Protein AF-A0AAV3ZT45-F1 (afdb_monomer)

Organism: NCBI:txid259542

Solvent-accessible surface area (backbone atoms only — not comparable to full-atom values): 6392 Å² total; per-residue (Å²): 126,50,79,48,68,65,51,79,42,64,68,49,62,32,42,38,35,48,35,41,32,45,35,40,40,40,40,40,39,48,34,40,31,44,34,38,39,38,41,34,47,34,39,39,28,50,32,38,40,37,40,37,46,34,40,42,29,47,32,38,39,40,41,41,40,37,40,40,32,46,36,38,39,39,40,41,40,37,40,42,32,45,35,38,39,36,41,43,39,39,40,40,30,46,35,39,38,39,42,40,43,32,37,42,30,48,33,38,38,37,42,39,30,50,33,37,41,80,37,79,49,69,56,73,41,68,74,52,47,74,82,62,69,78,67,75,78,75,134

Sequence (139 aa):
MGNSRKFLSHNHMGNSRNFLCEGHIGNSRNSLSEGHIGNSRDFLSEGHMGNSRKFLSHN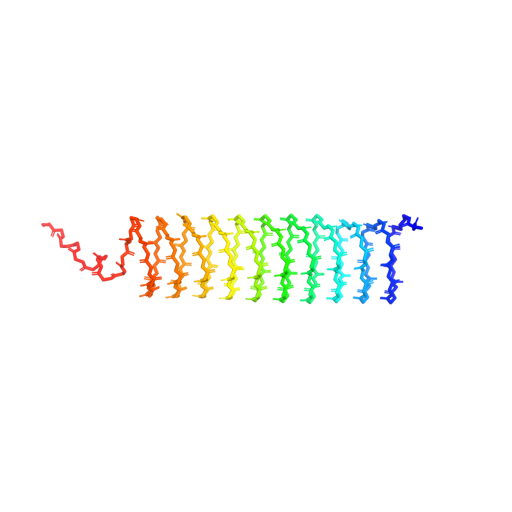HMGNSRNFLCEGHMGNSRNFLCEGHIGNSRDFLSHNHMGNSRKFLSEGHIGNSCDFLSESHFGHSHNFLSQSQVGKLSFP

Foldseek 3Di:
DDEEEEEEEQEDEDEYECYEYAEYEEEYEEYEYQEYEEEYAEYEYQEYEYEYEEYEYQEYEEEYEEYEYAEYEEEYEEYEYAEYEYEYEDYEYAEYEEEYEDYEYQYYEEEYEHYEYVYYHYHYYNYDYPVNVVPPDDD

Mean predicted aligned error: 6.68 Å

pLDDT: mean 88.29, std 14.51, range [34.34, 97.94]

Radius of gyration: 18.42 Å; Cα contacts (8 Å, |Δi|>4): 412; chains: 1; bounding box: 50×22×55 Å

Nearest PDB structures (foldseek):
  3ult-assembly2_B  TM=1.874E-01  e=7.064E-02  Lolium perenne
  3t9g-assembly1_A  TM=1.915E-01  e=2.705E+00  Caldicellulosiruptor bescii

Structure (mmCIF, N/CA/C/O backbone):
data_AF-A0AAV3ZT45-F1
#
_entry.id   AF-A0AAV3ZT45-F1
#
loop_
_atom_site.group_PDB
_atom_site.id
_atom_site.type_symbol
_atom_site.label_atom_id
_atom_site.label_alt_id
_atom_site.label_comp_id
_atom_site.label_asym_id
_atom_site.label_entity_id
_atom_site.label_seq_id
_atom_site.pdbx_PDB_ins_code
_atom_site.Cartn_x
_atom_site.Cartn_y
_atom_site.Cartn_z
_atom_site.occupancy
_atom_site.B_iso_or_equiv
_atom_site.auth_seq_id
_atom_site.auth_comp_id
_atom_site.auth_asym_id
_atom_site.auth_atom_id
_atom_site.pdbx_PDB_model_num
ATOM 1 N N . MET A 1 1 ? 14.491 7.410 -20.885 1.00 53.06 1 MET A N 1
ATOM 2 C CA . MET A 1 1 ? 13.360 6.819 -20.131 1.00 53.06 1 MET A CA 1
ATOM 3 C C . MET A 1 1 ? 12.633 5.847 -21.045 1.00 53.06 1 MET A C 1
ATOM 5 O O . MET A 1 1 ? 11.993 6.288 -21.991 1.00 53.06 1 MET A O 1
ATOM 9 N N . GLY A 1 2 ? 12.818 4.542 -20.840 1.00 63.19 2 GLY A N 1
ATOM 10 C CA . GLY A 1 2 ? 12.206 3.510 -21.681 1.00 63.19 2 GLY A CA 1
ATOM 11 C C . GLY A 1 2 ? 10.813 3.136 -21.181 1.00 63.19 2 GLY A C 1
ATOM 12 O O . GLY A 1 2 ? 10.590 3.059 -19.976 1.00 63.19 2 GLY A O 1
ATOM 13 N N . ASN A 1 3 ? 9.879 2.905 -22.104 1.00 76.62 3 ASN A N 1
ATOM 14 C CA . ASN A 1 3 ? 8.628 2.220 -21.800 1.00 76.62 3 ASN A CA 1
ATOM 15 C C . ASN A 1 3 ? 8.806 0.749 -22.169 1.00 76.62 3 ASN A C 1
ATOM 17 O O . ASN A 1 3 ? 8.841 0.426 -23.357 1.00 76.62 3 ASN A O 1
ATOM 21 N N . SER A 1 4 ? 8.896 -0.134 -21.179 1.00 80.75 4 SER A N 1
ATOM 22 C CA . SER A 1 4 ? 9.184 -1.549 -21.430 1.00 80.75 4 SER A CA 1
ATOM 23 C C . SER A 1 4 ? 7.988 -2.427 -21.083 1.00 80.75 4 SER A C 1
ATOM 25 O O . SER A 1 4 ? 7.247 -2.193 -20.124 1.00 80.75 4 SER A O 1
ATOM 27 N N . ARG A 1 5 ? 7.758 -3.452 -21.900 1.00 80.56 5 ARG A N 1
ATOM 28 C CA . ARG A 1 5 ? 6.714 -4.455 -21.677 1.00 80.56 5 ARG A CA 1
ATOM 29 C C . ARG A 1 5 ? 7.383 -5.819 -21.695 1.00 80.56 5 ARG A C 1
ATOM 31 O O . ARG A 1 5 ? 8.046 -6.105 -22.681 1.00 80.56 5 ARG A O 1
ATOM 38 N N . LYS A 1 6 ? 7.153 -6.648 -20.671 1.00 83.81 6 LYS A N 1
ATOM 39 C CA . LYS A 1 6 ? 7.618 -8.048 -20.638 1.00 83.81 6 LYS A CA 1
ATOM 40 C C . LYS A 1 6 ? 9.123 -8.199 -20.837 1.00 83.81 6 LYS A C 1
ATOM 42 O O . LYS A 1 6 ? 9.579 -8.557 -21.914 1.00 83.81 6 LYS A O 1
ATOM 47 N N . PHE A 1 7 ? 9.877 -7.953 -19.773 1.00 85.38 7 PHE A N 1
ATOM 48 C CA . PHE A 1 7 ? 11.323 -8.142 -19.767 1.00 85.38 7 PHE A CA 1
ATOM 49 C C . PHE A 1 7 ? 11.794 -8.782 -18.464 1.00 85.38 7 PHE A C 1
ATOM 51 O O . PHE A 1 7 ? 11.111 -8.711 -17.439 1.00 85.38 7 PHE A O 1
ATOM 58 N N . LEU A 1 8 ? 12.981 -9.376 -18.554 1.00 87.38 8 LEU A N 1
ATOM 59 C CA . LEU A 1 8 ? 13.831 -9.742 -17.436 1.00 87.38 8 LEU A CA 1
ATOM 60 C C . LEU A 1 8 ? 15.074 -8.854 -17.515 1.00 87.38 8 LEU A C 1
ATOM 62 O O . LEU A 1 8 ? 15.707 -8.777 -18.568 1.00 87.38 8 LEU A O 1
ATOM 66 N N . SER A 1 9 ? 15.407 -8.153 -16.439 1.00 88.00 9 SER A N 1
ATOM 67 C CA . SER A 1 9 ? 16.613 -7.321 -16.383 1.00 88.00 9 SER A CA 1
ATOM 68 C C . SER A 1 9 ? 17.160 -7.273 -14.972 1.00 88.00 9 SER A C 1
ATOM 70 O O . SER A 1 9 ? 16.382 -7.322 -14.033 1.00 88.00 9 SER A O 1
ATOM 72 N N . HIS A 1 10 ? 18.456 -7.045 -14.812 1.00 90.44 10 HIS A N 1
ATOM 73 C CA . HIS A 1 10 ? 19.009 -6.773 -13.488 1.00 90.44 10 HIS A CA 1
ATOM 74 C C . HIS A 1 10 ? 18.467 -5.440 -12.934 1.00 90.44 10 HIS A C 1
ATOM 76 O O . HIS A 1 10 ? 17.789 -5.429 -11.915 1.00 90.44 10 HIS A O 1
ATOM 82 N N . ASN A 1 11 ? 18.610 -4.338 -13.682 1.00 91.88 11 ASN A N 1
ATOM 83 C CA . ASN A 1 11 ? 18.075 -3.029 -13.297 1.00 91.88 11 ASN A CA 1
ATOM 84 C C . ASN A 1 11 ? 17.274 -2.376 -14.425 1.00 91.88 11 ASN A C 1
ATOM 86 O O . ASN A 1 11 ? 17.648 -2.461 -15.597 1.00 91.88 11 ASN A O 1
ATOM 90 N N . HIS A 1 12 ? 16.202 -1.666 -14.069 1.00 91.94 12 HIS A N 1
ATOM 91 C CA . HIS A 1 12 ? 15.415 -0.891 -15.022 1.00 91.94 12 HIS A CA 1
ATOM 92 C C . HIS A 1 12 ? 14.952 0.457 -14.461 1.00 91.94 12 HIS A C 1
ATOM 94 O O . HIS A 1 12 ? 14.463 0.553 -13.337 1.00 91.94 12 HIS A O 1
ATOM 100 N N . MET A 1 13 ? 15.038 1.497 -15.296 1.00 93.88 13 MET A N 1
ATOM 101 C CA . MET A 1 13 ? 14.525 2.831 -14.994 1.00 93.88 13 MET A CA 1
ATOM 102 C C . MET A 1 13 ? 13.531 3.288 -16.065 1.00 93.88 13 MET A C 1
ATOM 104 O O . MET A 1 13 ? 13.890 3.468 -17.236 1.00 93.88 13 MET A O 1
ATOM 108 N N . GLY A 1 14 ? 12.288 3.542 -15.662 1.00 92.50 14 GLY A N 1
ATOM 109 C CA . GLY A 1 14 ? 11.246 3.988 -16.582 1.00 92.50 14 GLY A CA 1
ATOM 110 C C . GLY A 1 14 ? 9.845 3.544 -16.189 1.00 92.50 14 GLY A C 1
ATOM 111 O O . GLY A 1 14 ? 9.579 3.193 -15.039 1.00 92.50 14 GLY A O 1
ATOM 112 N N . ASN A 1 15 ? 8.927 3.594 -17.157 1.00 93.56 15 ASN A N 1
ATOM 113 C CA . ASN A 1 15 ? 7.598 3.030 -16.961 1.00 93.56 15 ASN A CA 1
ATOM 114 C C . ASN A 1 15 ? 7.560 1.622 -17.536 1.00 93.56 15 ASN A C 1
ATOM 116 O O . ASN A 1 15 ? 7.846 1.416 -18.717 1.00 93.56 15 ASN A O 1
ATOM 120 N N . SER A 1 16 ? 7.106 0.673 -16.732 1.00 91.69 16 SER A N 1
ATOM 121 C CA . SER A 1 16 ? 7.156 -0.728 -17.119 1.00 91.69 16 SER A CA 1
ATOM 122 C C . SER A 1 16 ? 5.891 -1.492 -16.773 1.00 91.69 16 SER A C 1
ATOM 124 O O . SER A 1 16 ? 5.113 -1.124 -15.889 1.00 91.69 16 SER A O 1
ATOM 126 N N . ARG A 1 17 ? 5.642 -2.561 -17.531 1.00 92.56 17 ARG A N 1
ATOM 127 C CA . ARG A 1 17 ? 4.484 -3.438 -17.336 1.00 92.56 17 ARG A CA 1
ATOM 128 C C . ARG A 1 17 ? 4.873 -4.900 -17.509 1.00 92.56 17 ARG A C 1
ATOM 130 O O . ARG A 1 17 ? 5.478 -5.234 -18.529 1.00 92.56 17 ARG A O 1
ATOM 137 N N . ASN A 1 18 ? 4.407 -5.758 -16.597 1.00 92.06 18 ASN A N 1
ATOM 138 C CA . ASN A 1 18 ? 4.622 -7.208 -16.631 1.00 92.06 18 ASN A CA 1
ATOM 139 C C . ASN A 1 18 ? 6.114 -7.557 -16.701 1.00 92.06 18 ASN A C 1
ATOM 141 O O . ASN A 1 18 ? 6.540 -8.088 -17.716 1.00 92.06 18 ASN A O 1
ATOM 145 N N . PHE A 1 19 ? 6.914 -7.214 -15.694 1.00 89.56 19 PHE A N 1
ATOM 146 C CA . PHE A 1 19 ? 8.361 -7.462 -15.721 1.00 89.56 19 PHE A CA 1
ATOM 147 C C . PHE A 1 19 ? 8.873 -8.141 -14.458 1.00 89.56 19 PHE A C 1
ATOM 149 O O . PHE A 1 19 ? 8.198 -8.154 -13.426 1.00 89.56 19 PHE A O 1
ATOM 156 N N . LEU A 1 20 ? 10.083 -8.671 -14.601 1.00 92.06 20 LEU A N 1
ATOM 157 C CA . LEU A 1 20 ? 10.902 -9.267 -13.561 1.00 92.06 20 LEU A CA 1
ATOM 158 C C . LEU A 1 20 ? 12.231 -8.513 -13.520 1.00 92.06 20 LEU A C 1
ATOM 160 O O . LEU A 1 20 ? 12.901 -8.403 -14.550 1.00 92.06 20 LEU A O 1
ATOM 164 N N . CYS A 1 21 ? 12.618 -7.970 -12.370 1.00 90.44 21 CYS A N 1
ATOM 165 C CA . CYS A 1 21 ? 13.952 -7.391 -12.226 1.00 90.44 21 CYS A CA 1
ATOM 166 C C . CYS A 1 21 ? 14.468 -7.415 -10.796 1.00 90.44 21 CYS A C 1
ATOM 168 O O . CYS A 1 21 ? 13.686 -7.498 -9.866 1.00 90.44 21 CYS A O 1
ATOM 170 N N . GLU A 1 22 ? 15.766 -7.247 -10.604 1.00 93.19 22 GLU A N 1
ATOM 171 C CA . GLU A 1 22 ? 16.310 -7.065 -9.258 1.00 93.19 22 GLU A CA 1
ATOM 172 C C . GLU A 1 22 ? 15.930 -5.677 -8.729 1.00 93.19 22 GLU A C 1
ATOM 174 O O . GLU A 1 22 ? 15.233 -5.563 -7.724 1.00 93.19 22 GLU A O 1
ATOM 179 N N . GLY A 1 23 ? 16.250 -4.622 -9.488 1.00 93.44 23 GLY A N 1
ATOM 180 C CA . GLY A 1 23 ? 15.944 -3.235 -9.140 1.00 93.44 23 GLY A CA 1
ATOM 181 C C . GLY A 1 23 ? 15.091 -2.508 -10.182 1.00 93.44 23 GLY A C 1
ATOM 182 O O . GLY A 1 23 ? 15.437 -2.433 -11.365 1.00 93.44 23 GLY A O 1
ATOM 183 N N . HIS A 1 24 ? 13.992 -1.892 -9.742 1.00 94.56 24 HIS A N 1
ATOM 184 C CA . HIS A 1 24 ? 13.183 -0.996 -10.571 1.00 94.56 24 HIS A CA 1
ATOM 185 C C . HIS A 1 24 ? 13.093 0.409 -9.977 1.00 94.56 24 HIS A C 1
ATOM 187 O O . HIS A 1 24 ? 12.771 0.578 -8.802 1.00 94.56 24 HIS A O 1
ATOM 193 N N . ILE A 1 25 ? 13.265 1.431 -10.816 1.00 95.56 25 ILE A N 1
ATOM 194 C CA . ILE A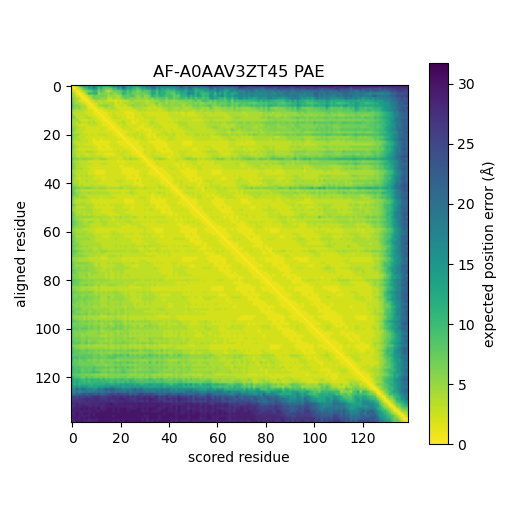 1 25 ? 12.968 2.826 -10.474 1.00 95.56 25 ILE A CA 1
ATOM 195 C C . ILE A 1 25 ? 11.967 3.388 -11.486 1.00 95.56 25 ILE A C 1
ATOM 197 O O . ILE A 1 25 ? 12.254 3.495 -12.679 1.00 95.56 25 ILE A O 1
ATOM 201 N N . GLY A 1 26 ? 10.789 3.790 -11.012 1.00 94.25 26 GLY A N 1
ATOM 202 C CA . GLY A 1 26 ? 9.756 4.425 -11.833 1.00 94.25 26 GLY A CA 1
ATOM 203 C C . GLY A 1 26 ? 8.370 3.821 -11.639 1.00 94.25 26 GLY A C 1
ATOM 204 O O . GLY A 1 26 ? 8.089 3.184 -10.623 1.00 94.25 26 GLY A O 1
ATOM 205 N N . ASN A 1 27 ? 7.473 4.035 -12.606 1.00 95.19 27 ASN A N 1
ATOM 206 C CA . ASN A 1 27 ? 6.093 3.568 -12.488 1.00 95.19 27 ASN A CA 1
ATOM 207 C C . ASN A 1 27 ? 5.932 2.156 -13.043 1.00 95.19 27 ASN A C 1
ATOM 209 O O . ASN A 1 27 ? 6.390 1.852 -14.145 1.00 95.19 27 ASN A O 1
ATOM 213 N N . SER A 1 28 ? 5.206 1.310 -12.325 1.00 92.69 28 SER A N 1
ATOM 214 C CA . SER A 1 28 ? 5.051 -0.090 -12.691 1.00 92.69 28 SER A CA 1
ATOM 215 C C . SER A 1 28 ? 3.595 -0.565 -12.646 1.00 92.69 28 SER A C 1
ATOM 217 O O . SER A 1 28 ? 2.716 0.003 -11.983 1.00 92.69 28 SER A O 1
ATOM 219 N N . ARG A 1 29 ? 3.301 -1.612 -13.420 1.00 93.62 29 ARG A N 1
ATOM 220 C CA . ARG A 1 29 ? 2.029 -2.340 -13.360 1.00 93.62 29 ARG A CA 1
ATOM 221 C C . ARG A 1 29 ? 2.290 -3.831 -13.530 1.00 93.62 29 ARG A C 1
ATOM 223 O O . ARG A 1 29 ? 2.753 -4.217 -14.602 1.00 93.62 29 ARG A O 1
ATOM 230 N N . ASN A 1 30 ? 1.875 -4.621 -12.540 1.00 91.00 30 ASN A N 1
ATOM 231 C CA . ASN A 1 30 ? 2.038 -6.074 -12.477 1.00 91.00 30 ASN A CA 1
ATOM 232 C C . ASN A 1 30 ? 3.518 -6.451 -12.575 1.00 91.00 30 ASN A C 1
ATOM 234 O O . ASN A 1 30 ? 3.996 -6.798 -13.652 1.00 91.00 30 ASN A O 1
ATOM 238 N N . SER A 1 31 ? 4.251 -6.325 -11.477 1.00 88.38 31 SER A N 1
ATOM 239 C CA . SER A 1 31 ? 5.708 -6.493 -11.499 1.00 88.38 31 SER A CA 1
ATOM 240 C C . SER A 1 31 ? 6.168 -7.351 -10.336 1.00 88.38 31 SER A C 1
ATOM 242 O O . SER A 1 31 ? 5.556 -7.303 -9.271 1.00 88.38 31 SER A O 1
ATOM 244 N N . LEU A 1 32 ? 7.239 -8.104 -10.547 1.00 92.12 32 LEU A N 1
ATOM 245 C CA . LEU A 1 32 ? 7.967 -8.784 -9.486 1.00 92.12 32 LEU A CA 1
ATOM 246 C C . LEU A 1 32 ? 9.387 -8.216 -9.471 1.00 92.12 32 LEU A C 1
ATOM 248 O O . LEU A 1 32 ? 10.039 -8.153 -10.518 1.00 92.12 32 LEU A O 1
ATOM 252 N N . SER A 1 33 ? 9.831 -7.762 -8.306 1.00 91.94 33 SER A N 1
ATOM 253 C CA . SER A 1 33 ? 11.181 -7.242 -8.126 1.00 91.94 33 SER A CA 1
ATOM 254 C C . SER A 1 33 ? 11.780 -7.631 -6.790 1.00 91.94 33 SER A C 1
ATOM 256 O O . SER A 1 33 ? 11.038 -7.965 -5.883 1.00 91.94 33 SER A O 1
ATOM 258 N N . GLU A 1 34 ? 13.092 -7.546 -6.615 1.00 93.06 34 GLU A N 1
ATOM 259 C CA . GLU A 1 34 ? 13.637 -7.547 -5.253 1.00 93.06 34 GLU A CA 1
ATOM 260 C C . GLU A 1 34 ? 13.412 -6.167 -4.624 1.00 93.06 34 G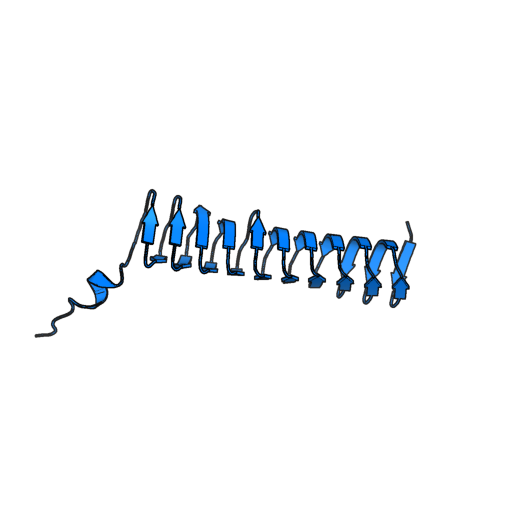LU A C 1
ATOM 262 O O . GLU A 1 34 ? 12.760 -6.047 -3.586 1.00 93.06 34 GLU A O 1
ATOM 267 N N . GLY A 1 35 ? 13.810 -5.104 -5.327 1.00 93.75 35 GLY A N 1
ATOM 268 C CA . GLY A 1 35 ? 13.602 -3.712 -4.936 1.00 93.75 35 GLY A CA 1
ATOM 269 C C . GLY A 1 35 ? 12.811 -2.901 -5.965 1.00 93.75 35 GLY A C 1
ATOM 270 O O . GLY A 1 35 ? 13.149 -2.864 -7.151 1.00 93.75 35 GLY A O 1
ATOM 271 N N . HIS A 1 36 ? 11.800 -2.155 -5.511 1.00 95.50 36 HIS A N 1
ATOM 272 C CA . HIS A 1 36 ? 11.100 -1.170 -6.347 1.00 95.50 36 HIS A CA 1
ATOM 273 C C . HIS A 1 36 ? 10.975 0.191 -5.659 1.00 95.50 36 HIS A C 1
ATOM 275 O O . HIS A 1 36 ? 10.378 0.314 -4.594 1.00 95.50 36 HIS A O 1
ATOM 281 N N . ILE A 1 37 ? 11.477 1.238 -6.317 1.00 96.38 37 ILE A N 1
ATOM 282 C CA . ILE A 1 37 ? 11.242 2.635 -5.944 1.00 96.38 37 ILE A CA 1
ATOM 283 C C . ILE A 1 37 ? 10.289 3.278 -6.961 1.00 96.38 37 ILE A C 1
ATOM 285 O O . ILE A 1 37 ? 10.564 3.308 -8.164 1.00 96.38 37 ILE A O 1
ATOM 289 N N . GLY A 1 38 ? 9.170 3.834 -6.495 1.00 94.94 38 GLY A N 1
ATOM 290 C CA . GLY A 1 38 ? 8.225 4.591 -7.320 1.00 94.94 38 GLY A CA 1
ATOM 291 C C . GLY A 1 38 ? 6.772 4.170 -7.128 1.00 94.94 38 GLY A C 1
ATOM 292 O O . GLY A 1 38 ? 6.390 3.654 -6.087 1.00 94.94 38 GLY A O 1
ATOM 293 N N . ASN A 1 39 ? 5.921 4.425 -8.125 1.00 96.00 39 ASN A N 1
ATOM 294 C CA . ASN A 1 39 ? 4.505 4.077 -8.013 1.00 96.00 39 ASN A CA 1
ATOM 295 C C . ASN A 1 39 ? 4.222 2.716 -8.645 1.00 96.00 39 ASN A C 1
ATOM 297 O O . ASN A 1 39 ? 4.583 2.474 -9.798 1.00 96.00 39 ASN A O 1
ATOM 301 N N . SER A 1 40 ? 3.487 1.862 -7.945 1.00 93.44 40 SER A N 1
ATOM 302 C CA . SER A 1 40 ? 3.012 0.589 -8.475 1.00 93.44 40 SER A CA 1
ATOM 303 C C . SER A 1 40 ? 1.501 0.449 -8.352 1.00 93.44 40 SER A C 1
ATOM 305 O O . SER A 1 40 ? 0.861 0.917 -7.409 1.00 93.44 40 SER A O 1
ATOM 307 N N . ARG A 1 41 ? 0.894 -0.234 -9.323 1.00 93.88 41 ARG A N 1
ATOM 308 C CA . ARG A 1 41 ? -0.494 -0.680 -9.175 1.00 93.88 41 ARG A CA 1
ATOM 309 C C . ARG A 1 41 ? -0.582 -2.013 -8.441 1.00 93.88 41 ARG A C 1
ATOM 311 O O . ARG A 1 41 ? -1.340 -2.103 -7.487 1.00 93.88 41 ARG A O 1
ATOM 318 N N . ASP A 1 42 ? 0.171 -2.994 -8.911 1.00 92.56 42 ASP A N 1
ATOM 319 C CA . ASP A 1 42 ? 0.146 -4.374 -8.444 1.00 92.56 42 ASP A CA 1
ATOM 320 C C . ASP A 1 42 ? 1.597 -4.862 -8.491 1.00 92.56 42 ASP A C 1
ATOM 322 O O . ASP A 1 42 ? 2.208 -4.826 -9.570 1.00 92.56 42 ASP A O 1
ATOM 326 N N . PHE A 1 43 ? 2.171 -5.245 -7.352 1.00 89.62 43 PHE A N 1
ATOM 327 C CA . PHE A 1 43 ? 3.528 -5.784 -7.321 1.00 89.62 43 PHE A CA 1
ATOM 328 C C . PHE A 1 43 ? 3.744 -6.840 -6.237 1.00 89.62 43 PHE A C 1
ATOM 330 O O . PHE A 1 43 ? 2.994 -6.923 -5.266 1.00 89.62 43 PHE A O 1
ATOM 337 N N . LEU A 1 44 ? 4.802 -7.614 -6.441 1.00 92.31 44 LEU A N 1
ATOM 338 C CA . LEU A 1 44 ? 5.428 -8.494 -5.468 1.00 92.31 44 LEU A CA 1
ATOM 339 C C . LEU A 1 44 ? 6.875 -8.014 -5.300 1.00 92.31 44 LEU A C 1
ATOM 341 O O . LEU A 1 44 ? 7.540 -7.792 -6.313 1.00 92.31 44 LEU A O 1
ATOM 345 N N . SER A 1 45 ? 7.339 -7.765 -4.074 1.00 91.56 45 SER A N 1
ATOM 346 C CA . SER A 1 45 ? 8.736 -7.353 -3.866 1.00 91.56 45 SER A CA 1
ATOM 347 C C . SER A 1 45 ? 9.271 -7.714 -2.497 1.00 91.56 45 SER A C 1
ATOM 349 O O . SER A 1 45 ? 8.511 -7.713 -1.541 1.00 91.56 45 SER A O 1
ATOM 351 N N . GLU A 1 46 ? 10.579 -7.908 -2.366 1.00 93.06 46 GLU A N 1
ATOM 352 C CA . GLU A 1 46 ? 11.207 -7.938 -1.038 1.00 93.06 46 GLU A CA 1
ATOM 353 C C . GLU A 1 46 ? 11.103 -6.559 -0.368 1.00 93.06 46 GLU A C 1
ATOM 355 O O . GLU A 1 46 ? 10.617 -6.428 0.755 1.00 93.06 46 GLU A O 1
ATOM 360 N N . GLY A 1 47 ? 11.454 -5.496 -1.098 1.00 93.25 47 GLY A N 1
ATOM 361 C CA . GLY A 1 47 ? 11.367 -4.115 -0.631 1.00 93.25 47 GLY A CA 1
ATOM 362 C C . GLY A 1 47 ? 10.690 -3.176 -1.627 1.00 93.25 47 GLY A C 1
ATOM 363 O O . GLY A 1 47 ? 11.025 -3.149 -2.812 1.00 93.25 47 GLY A O 1
ATOM 364 N N . HIS A 1 48 ? 9.779 -2.335 -1.140 1.00 95.88 48 HIS A N 1
ATOM 365 C CA . HIS A 1 48 ? 9.184 -1.269 -1.944 1.00 95.88 48 HIS A CA 1
ATOM 366 C C . HIS A 1 48 ? 9.196 0.079 -1.229 1.00 95.88 48 HIS A C 1
ATOM 368 O O . HIS A 1 48 ? 8.807 0.185 -0.068 1.00 95.88 48 HIS A O 1
ATOM 374 N N . MET A 1 49 ? 9.574 1.127 -1.958 1.00 96.94 49 MET A N 1
ATOM 375 C CA . MET A 1 49 ? 9.487 2.510 -1.503 1.00 96.94 49 MET A CA 1
ATOM 376 C C . MET A 1 49 ? 8.661 3.340 -2.487 1.00 96.94 49 MET A C 1
ATOM 378 O O . MET A 1 49 ? 9.084 3.593 -3.617 1.00 96.94 49 MET A O 1
ATOM 382 N N . GLY A 1 50 ? 7.496 3.817 -2.054 1.00 95.25 50 GLY A N 1
ATOM 383 C CA . GLY A 1 50 ? 6.641 4.675 -2.866 1.00 95.25 50 GLY A CA 1
ATOM 384 C C . GLY A 1 50 ? 5.152 4.457 -2.635 1.00 95.25 50 GLY A C 1
ATOM 385 O O . GLY A 1 50 ? 4.711 4.194 -1.518 1.00 95.25 50 GLY A O 1
ATOM 386 N N . ASN A 1 51 ? 4.355 4.657 -3.688 1.00 96.12 51 ASN A N 1
ATOM 387 C CA . ASN A 1 51 ? 2.905 4.513 -3.592 1.00 96.12 51 ASN A CA 1
ATOM 388 C C . ASN A 1 51 ? 2.431 3.254 -4.298 1.00 96.12 51 ASN A C 1
ATOM 390 O O . ASN A 1 51 ? 2.735 3.023 -5.471 1.00 96.12 51 ASN A O 1
ATOM 394 N N . SER A 1 52 ? 1.566 2.511 -3.628 1.00 94.38 52 SER A N 1
ATOM 395 C CA . SER A 1 52 ? 1.077 1.235 -4.112 1.00 94.38 52 SER A CA 1
ATOM 396 C C . SER A 1 52 ? -0.434 1.102 -3.970 1.00 94.38 52 SER A C 1
ATOM 398 O O . SER A 1 52 ? -1.057 1.602 -3.031 1.00 94.38 52 SER A O 1
ATOM 400 N N . ARG A 1 53 ? -1.085 0.435 -4.932 1.00 95.06 53 ARG A N 1
ATOM 401 C CA . ARG A 1 53 ? -2.508 0.082 -4.767 1.00 95.06 53 ARG A CA 1
ATOM 402 C C . ARG A 1 53 ? -2.683 -1.294 -4.146 1.00 95.06 53 ARG A C 1
ATOM 404 O O . ARG A 1 53 ? -3.515 -1.425 -3.252 1.00 95.06 53 ARG A O 1
ATOM 411 N N . LYS A 1 54 ? -1.960 -2.291 -4.650 1.00 94.88 54 LYS A N 1
ATOM 412 C CA . LYS A 1 54 ? -1.995 -3.672 -4.177 1.00 94.88 54 LYS A CA 1
ATOM 413 C C . LYS A 1 54 ? -0.595 -4.253 -4.152 1.00 94.88 54 LYS A C 1
ATOM 415 O O . LYS A 1 54 ? 0.117 -4.121 -5.149 1.00 94.88 54 LYS A O 1
ATOM 420 N N . PHE A 1 55 ? -0.226 -4.910 -3.060 1.00 93.38 55 PHE A N 1
ATOM 421 C CA . PHE A 1 55 ? 1.030 -5.643 -3.024 1.00 93.38 55 PHE A CA 1
ATOM 422 C C . PHE A 1 55 ? 1.080 -6.759 -1.993 1.00 93.38 55 PHE A C 1
ATOM 424 O O . PHE A 1 55 ? 0.281 -6.801 -1.057 1.00 93.38 55 PHE A O 1
ATOM 431 N N . LEU A 1 56 ? 2.063 -7.627 -2.201 1.00 94.12 56 LEU A N 1
ATOM 432 C CA . LEU A 1 56 ? 2.635 -8.493 -1.186 1.00 94.12 56 LEU A CA 1
ATOM 433 C C . LEU A 1 56 ? 4.136 -8.194 -1.144 1.00 94.12 56 LEU A C 1
ATOM 435 O O . LEU A 1 56 ? 4.789 -8.181 -2.191 1.00 94.12 56 LEU A O 1
ATOM 439 N N . SER A 1 57 ? 4.662 -7.891 0.036 1.00 93.00 57 SER A N 1
ATOM 440 C CA . SER A 1 57 ? 6.090 -7.631 0.201 1.00 93.00 57 SER A CA 1
ATOM 441 C C . SER A 1 57 ? 6.591 -8.049 1.562 1.00 93.00 57 SER A C 1
ATOM 443 O O . SER A 1 57 ? 5.800 -8.161 2.487 1.00 93.00 57 SER A O 1
ATOM 445 N N . HIS A 1 58 ? 7.898 -8.192 1.716 1.00 93.62 58 HIS A N 1
ATOM 446 C CA . HIS A 1 58 ? 8.476 -8.300 3.047 1.00 93.62 58 HIS A CA 1
ATOM 447 C C . HIS A 1 58 ? 8.450 -6.916 3.730 1.00 93.62 58 HIS A C 1
ATOM 449 O O . HIS A 1 58 ? 7.799 -6.752 4.761 1.00 93.62 58 HIS A O 1
ATOM 455 N N . ASN A 1 59 ? 8.976 -5.872 3.069 1.00 94.69 59 ASN A N 1
ATOM 456 C CA . ASN A 1 59 ? 8.987 -4.493 3.580 1.00 94.69 59 ASN A CA 1
ATOM 457 C C . ASN A 1 59 ? 8.400 -3.455 2.606 1.00 94.69 59 ASN A C 1
ATOM 459 O O . ASN A 1 59 ? 8.712 -3.441 1.413 1.00 94.69 59 ASN A O 1
ATOM 463 N N . HIS A 1 60 ? 7.608 -2.515 3.133 1.00 96.88 60 HIS A N 1
ATOM 464 C CA . HIS A 1 60 ? 7.063 -1.385 2.373 1.00 96.88 60 HIS A CA 1
ATOM 465 C C . HIS A 1 60 ? 7.199 -0.047 3.110 1.00 96.88 60 HIS A C 1
ATOM 467 O O . HIS A 1 60 ? 6.790 0.099 4.260 1.00 96.88 60 HIS A O 1
ATOM 473 N N . MET A 1 61 ? 7.687 0.975 2.407 1.00 97.44 61 MET A N 1
ATOM 474 C CA . MET A 1 61 ? 7.714 2.363 2.868 1.00 97.44 61 MET A CA 1
ATOM 475 C C . MET A 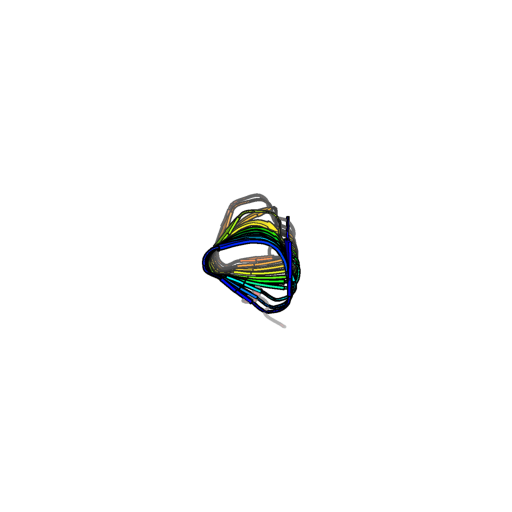1 61 ? 6.911 3.261 1.924 1.00 97.44 61 MET A C 1
ATOM 477 O O . MET A 1 61 ? 7.257 3.410 0.754 1.00 97.44 61 MET A O 1
ATOM 481 N N . GLY A 1 62 ? 5.868 3.915 2.433 1.00 95.94 62 GLY A N 1
ATOM 482 C CA . GLY A 1 62 ? 5.089 4.911 1.697 1.00 95.94 62 GLY A CA 1
ATOM 483 C C . GLY A 1 62 ? 3.582 4.729 1.845 1.00 95.94 62 GLY A C 1
ATOM 484 O O . GLY A 1 62 ? 3.107 4.296 2.893 1.00 95.94 62 GLY A O 1
ATOM 485 N N . ASN A 1 63 ? 2.809 5.109 0.822 1.00 96.56 63 ASN A N 1
ATOM 486 C CA . ASN A 1 63 ? 1.348 5.051 0.899 1.00 96.56 63 ASN A CA 1
ATOM 487 C C . ASN A 1 63 ? 0.794 3.841 0.162 1.00 96.56 63 ASN A C 1
ATOM 489 O O . ASN A 1 63 ? 1.125 3.595 -0.997 1.00 96.56 63 ASN A O 1
ATOM 493 N N . SER A 1 64 ? -0.136 3.149 0.798 1.00 94.88 64 SER A N 1
AT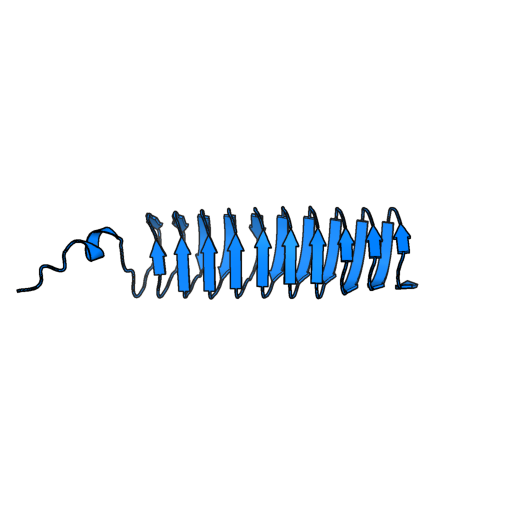OM 494 C CA . SER A 1 64 ? -0.709 1.926 0.266 1.00 94.88 64 SER A CA 1
ATOM 495 C C . SER A 1 64 ? -2.218 1.875 0.448 1.00 94.88 64 SER A C 1
ATOM 497 O O . SER A 1 64 ? -2.800 2.502 1.338 1.00 94.88 64 SER A O 1
ATOM 499 N N . ARG A 1 65 ? -2.893 1.134 -0.435 1.00 95.25 65 ARG A N 1
ATOM 500 C CA . ARG A 1 65 ? -4.336 0.910 -0.300 1.00 95.25 65 ARG A CA 1
ATOM 501 C C . ARG A 1 65 ? -4.650 -0.455 0.289 1.00 95.25 65 ARG A C 1
ATOM 503 O O . ARG A 1 65 ? -5.340 -0.489 1.296 1.00 95.25 65 ARG A O 1
ATOM 510 N N . ASN A 1 66 ? -4.188 -1.527 -0.351 1.00 96.00 66 ASN A N 1
ATOM 511 C CA . ASN A 1 66 ? -4.464 -2.904 0.046 1.00 96.00 66 ASN A CA 1
ATOM 512 C C . ASN A 1 66 ? -3.160 -3.706 0.056 1.00 96.00 66 ASN A C 1
ATOM 514 O O . ASN A 1 66 ? -2.518 -3.762 -0.991 1.00 96.00 66 ASN A O 1
ATOM 518 N N . PHE A 1 67 ? -2.774 -4.350 1.154 1.00 94.94 67 PHE A N 1
ATOM 519 C CA . PHE A 1 67 ? -1.546 -5.150 1.137 1.00 94.94 67 PHE A CA 1
ATOM 520 C C . PHE A 1 67 ? -1.468 -6.246 2.190 1.00 94.94 67 PHE A C 1
ATOM 522 O O . PHE A 1 67 ? -2.250 -6.277 3.142 1.00 94.94 67 PHE A O 1
ATOM 529 N N . LEU A 1 68 ? -0.484 -7.115 1.971 1.00 95.69 68 LEU A N 1
ATOM 530 C CA . LEU A 1 68 ? 0.052 -8.079 2.918 1.00 95.69 68 LEU A CA 1
ATOM 531 C C . LEU A 1 68 ? 1.562 -7.835 3.036 1.00 95.69 68 LEU A C 1
ATOM 533 O O . LEU A 1 68 ? 2.231 -7.764 2.005 1.00 95.69 68 LEU A O 1
ATOM 537 N N . CYS A 1 69 ? 2.102 -7.681 4.242 1.00 93.81 69 CYS A N 1
ATOM 538 C CA . CYS A 1 69 ? 3.555 -7.661 4.432 1.00 93.81 69 CYS A CA 1
ATOM 539 C C . CYS A 1 69 ? 3.993 -7.998 5.852 1.00 93.81 69 CYS A C 1
ATOM 541 O O . CYS A 1 69 ? 3.167 -8.102 6.750 1.00 93.81 69 CYS A O 1
ATOM 543 N N . GLU A 1 70 ? 5.295 -8.140 6.062 1.00 96.12 70 GLU A N 1
ATOM 544 C CA . GLU A 1 70 ? 5.852 -8.245 7.411 1.00 96.12 70 GLU A CA 1
ATOM 545 C C . GLU A 1 70 ? 5.987 -6.853 8.034 1.00 96.12 70 GLU A C 1
ATOM 547 O O . GLU A 1 70 ? 5.429 -6.599 9.100 1.00 96.12 70 GLU A O 1
ATOM 552 N N . GLY A 1 71 ? 6.611 -5.907 7.324 1.00 95.81 71 GLY A N 1
ATOM 553 C CA . GLY A 1 71 ? 6.827 -4.540 7.800 1.00 95.81 71 GLY A CA 1
ATOM 554 C C . GLY A 1 71 ? 6.255 -3.464 6.877 1.00 95.81 71 GLY A C 1
ATOM 555 O O . GLY A 1 71 ? 6.548 -3.425 5.679 1.00 95.81 71 GLY A O 1
ATOM 556 N N . HIS A 1 72 ? 5.493 -2.519 7.437 1.00 97.62 72 HIS A N 1
ATOM 557 C CA . HIS A 1 72 ? 5.047 -1.327 6.712 1.00 97.62 72 HIS A CA 1
ATOM 558 C C . HIS A 1 72 ? 5.286 -0.035 7.495 1.00 97.62 72 HIS A C 1
ATOM 560 O O . HIS A 1 72 ? 4.803 0.125 8.614 1.00 97.62 72 HIS A O 1
ATOM 566 N N . MET A 1 73 ? 5.883 0.963 6.841 1.00 97.88 73 MET A N 1
ATOM 567 C CA . MET A 1 73 ? 5.950 2.341 7.330 1.00 97.88 73 MET A CA 1
ATOM 568 C C . MET A 1 73 ? 5.225 3.313 6.386 1.00 97.88 73 MET A C 1
ATOM 570 O O . MET A 1 73 ? 5.550 3.396 5.204 1.00 97.88 73 MET A O 1
ATOM 574 N N . GLY A 1 74 ? 4.246 4.065 6.890 1.00 96.50 74 GLY A N 1
ATOM 575 C CA . GLY A 1 74 ? 3.522 5.098 6.137 1.00 96.50 74 GLY A CA 1
ATOM 576 C C . GLY A 1 74 ? 2.002 4.985 6.246 1.00 96.50 74 GLY A C 1
ATOM 577 O O . GLY A 1 74 ? 1.489 4.377 7.177 1.00 96.50 74 GLY A O 1
ATOM 578 N N . ASN A 1 75 ? 1.260 5.593 5.315 1.00 97.06 75 ASN A N 1
ATOM 579 C CA . ASN A 1 75 ? -0.202 5.605 5.400 1.00 97.06 75 ASN A CA 1
ATOM 580 C C . ASN A 1 75 ? -0.823 4.439 4.640 1.00 97.06 75 ASN A C 1
ATOM 582 O O . ASN A 1 75 ? -0.478 4.166 3.490 1.00 97.06 75 ASN A O 1
ATOM 586 N N . SER A 1 76 ? -1.814 3.815 5.254 1.00 96.06 76 SER A N 1
ATOM 587 C CA . SER A 1 76 ? -2.474 2.634 4.726 1.00 96.06 76 SER A CA 1
ATOM 588 C C . SER A 1 76 ? -3.988 2.723 4.869 1.00 96.06 76 SER A C 1
ATOM 590 O O . SER A 1 76 ? -4.528 3.470 5.689 1.00 96.06 76 SER A O 1
ATOM 592 N N . ARG A 1 77 ? -4.705 1.959 4.038 1.00 95.75 77 ARG A N 1
ATOM 593 C CA . ARG A 1 77 ? -6.160 1.844 4.158 1.00 95.75 77 ARG A CA 1
ATOM 594 C C . ARG A 1 77 ? -6.579 0.486 4.698 1.00 95.75 77 ARG A C 1
ATOM 596 O O . ARG A 1 77 ? -7.155 0.464 5.773 1.00 95.75 77 ARG A O 1
ATOM 603 N N . ASN A 1 78 ? -6.291 -0.585 3.960 1.00 97.00 78 ASN A N 1
ATOM 604 C CA . ASN A 1 78 ? -6.730 -1.943 4.256 1.00 97.00 78 ASN A CA 1
ATOM 605 C C . ASN A 1 78 ? -5.531 -2.892 4.242 1.00 97.00 78 ASN A C 1
ATOM 607 O O . ASN A 1 78 ? -4.890 -3.010 3.199 1.00 97.00 78 ASN A O 1
ATOM 611 N N . PHE A 1 79 ? -5.219 -3.596 5.326 1.00 96.69 79 PHE A N 1
ATOM 612 C CA . PHE A 1 79 ? -4.077 -4.516 5.289 1.00 96.69 79 PHE A CA 1
ATOM 613 C C . PHE A 1 79 ? -4.100 -5.618 6.338 1.00 96.69 79 PHE A C 1
ATOM 615 O O . PHE A 1 79 ? -4.835 -5.549 7.323 1.00 96.69 79 PHE A O 1
ATOM 622 N N . LEU A 1 80 ? -3.239 -6.607 6.104 1.00 96.75 80 LEU A N 1
ATOM 623 C CA . LEU A 1 80 ? -2.748 -7.517 7.128 1.00 96.75 80 LEU A CA 1
ATOM 624 C C . LEU A 1 80 ? -1.222 -7.422 7.175 1.00 96.75 80 LEU A C 1
ATOM 626 O O . LEU A 1 80 ? -0.570 -7.468 6.132 1.00 96.75 80 LEU A O 1
ATOM 630 N N . CYS A 1 81 ? -0.662 -7.214 8.365 1.00 94.62 81 CYS A N 1
ATOM 631 C CA . CYS A 1 81 ? 0.774 -6.997 8.529 1.00 94.62 81 CYS A CA 1
ATOM 632 C C . CYS A 1 81 ? 1.278 -7.507 9.875 1.00 94.62 81 CYS A C 1
ATOM 634 O O . CYS A 1 81 ? 0.540 -7.460 10.851 1.00 94.62 81 CYS A O 1
ATOM 636 N N . GLU A 1 82 ? 2.536 -7.921 9.973 1.00 96.44 82 GLU A N 1
ATOM 637 C CA . GLU A 1 82 ? 3.119 -8.227 11.284 1.00 96.44 82 GLU A CA 1
ATOM 638 C C . GLU A 1 82 ? 3.370 -6.940 12.089 1.00 96.44 82 GLU A C 1
ATOM 640 O O . GLU A 1 82 ? 2.861 -6.792 13.201 1.00 96.44 82 GLU A O 1
ATOM 645 N N . GLY A 1 83 ? 4.053 -5.956 11.495 1.00 96.31 83 GLY A N 1
ATOM 646 C CA . GLY A 1 83 ? 4.337 -4.656 12.103 1.00 96.31 83 GLY A CA 1
ATOM 647 C C . GLY A 1 83 ? 3.992 -3.464 11.207 1.00 96.31 83 GLY A C 1
ATOM 648 O O . GLY A 1 83 ? 4.469 -3.355 10.077 1.00 96.31 83 GLY A O 1
ATOM 649 N N . HIS A 1 84 ? 3.214 -2.514 11.730 1.00 97.94 84 HIS A N 1
ATOM 650 C CA . HIS A 1 84 ? 2.881 -1.271 11.030 1.00 97.94 84 HIS A CA 1
ATOM 651 C C . HIS A 1 84 ? 3.245 -0.023 11.838 1.00 97.94 84 HIS A C 1
ATOM 653 O O . HIS A 1 84 ? 2.894 0.097 13.009 1.00 97.94 84 HIS A O 1
ATOM 659 N N . ILE A 1 85 ? 3.881 0.948 11.183 1.00 97.88 85 ILE A N 1
ATOM 660 C CA . ILE A 1 85 ? 4.144 2.283 11.726 1.00 97.88 85 ILE A CA 1
ATOM 661 C C . ILE A 1 85 ? 3.510 3.323 10.800 1.00 97.88 85 ILE A C 1
ATOM 663 O O . ILE A 1 85 ? 3.942 3.489 9.658 1.00 97.88 85 ILE A O 1
ATOM 667 N N . GLY A 1 86 ? 2.518 4.066 11.285 1.00 96.81 86 GLY A N 1
ATOM 668 C CA . GLY A 1 86 ? 1.884 5.137 10.522 1.00 96.81 86 GLY A CA 1
ATOM 669 C C . GLY A 1 86 ? 0.391 5.285 10.781 1.00 96.81 86 GLY A C 1
ATOM 670 O O . GLY A 1 86 ? -0.113 4.931 11.843 1.00 96.81 86 GLY A O 1
ATOM 671 N N . ASN A 1 87 ? -0.314 5.883 9.818 1.00 97.06 87 ASN A N 1
ATOM 672 C CA . ASN A 1 87 ? -1.758 6.066 9.923 1.00 97.06 87 ASN A CA 1
ATOM 673 C C . ASN A 1 87 ? -2.489 5.008 9.106 1.00 97.06 87 ASN A C 1
ATOM 675 O O . ASN A 1 87 ? -2.203 4.811 7.923 1.00 97.06 87 ASN A O 1
ATOM 679 N N . SER A 1 88 ? -3.500 4.412 9.714 1.00 96.25 88 SER A N 1
ATOM 680 C CA . SER A 1 88 ? -4.243 3.296 9.151 1.00 96.25 88 SER A CA 1
ATOM 681 C C . SER A 1 88 ? -5.746 3.476 9.332 1.00 96.25 88 SER A C 1
ATOM 683 O O . SER A 1 88 ? -6.222 4.257 10.165 1.00 96.25 88 SER A O 1
ATOM 685 N N . ARG A 1 89 ? -6.529 2.772 8.508 1.00 95.75 89 ARG A N 1
ATOM 686 C CA . ARG A 1 89 ? -7.992 2.803 8.600 1.00 95.75 89 ARG A CA 1
ATOM 687 C C . ARG A 1 89 ? -8.571 1.485 9.083 1.00 95.75 89 ARG A C 1
ATOM 689 O O . ARG A 1 89 ? -9.185 1.496 10.138 1.00 95.75 89 ARG A O 1
ATOM 696 N N . ASP A 1 90 ? -8.390 0.421 8.308 1.00 96.75 90 ASP A N 1
ATOM 697 C CA . ASP A 1 90 ? -9.032 -0.880 8.474 1.00 96.75 90 ASP A CA 1
ATOM 698 C C . ASP A 1 90 ? -7.947 -1.982 8.429 1.00 96.75 90 ASP A C 1
ATOM 700 O O . ASP A 1 90 ? -7.375 -2.216 7.366 1.00 96.75 90 ASP A O 1
ATOM 704 N N . PHE A 1 91 ? -7.593 -2.653 9.530 1.00 96.75 91 PHE A N 1
ATOM 705 C CA . PHE A 1 91 ? -6.488 -3.634 9.480 1.00 96.75 91 PHE A CA 1
ATOM 706 C C . PHE A 1 91 ? -6.526 -4.763 10.511 1.00 96.75 91 PHE A C 1
ATOM 708 O O . PHE A 1 91 ? -7.234 -4.703 11.514 1.00 96.75 91 PHE A O 1
ATOM 715 N N . LEU A 1 92 ? -5.708 -5.782 10.239 1.00 96.19 92 LEU A N 1
ATOM 716 C CA . LEU A 1 92 ? -5.277 -6.800 11.192 1.00 96.19 92 LEU A CA 1
ATOM 717 C C . LEU A 1 92 ? -3.749 -6.753 11.307 1.00 96.19 92 LEU A C 1
ATOM 719 O O . LEU A 1 92 ? -3.060 -6.818 10.289 1.00 96.19 92 LEU A O 1
ATOM 723 N N . SER A 1 93 ? -3.205 -6.648 12.516 1.00 95.88 93 SER A N 1
ATOM 724 C CA . SER A 1 93 ? -1.754 -6.738 12.697 1.00 95.88 93 SER A CA 1
ATOM 725 C C . SER A 1 93 ? -1.333 -7.346 14.016 1.00 95.88 93 SER A C 1
ATOM 727 O O . SER A 1 93 ? -2.063 -7.230 14.986 1.00 95.88 93 SER A O 1
ATOM 729 N N . HIS A 1 94 ? -0.120 -7.887 14.102 1.00 95.12 94 HIS A N 1
ATOM 730 C CA . HIS A 1 94 ? 0.465 -8.170 15.416 1.00 95.12 94 HIS A CA 1
ATOM 731 C C . HIS A 1 94 ? 0.699 -6.853 16.166 1.00 95.12 94 HIS A C 1
ATOM 733 O O . HIS A 1 94 ? 0.077 -6.604 17.195 1.00 95.12 94 HIS A O 1
ATOM 739 N N . ASN A 1 95 ? 1.496 -5.949 15.588 1.00 94.94 95 ASN A N 1
ATOM 740 C CA . ASN A 1 95 ? 1.872 -4.686 16.215 1.00 94.94 95 ASN A CA 1
ATOM 741 C C . ASN A 1 95 ? 1.563 -3.475 15.329 1.00 94.94 95 ASN A C 1
ATOM 743 O O . ASN A 1 95 ? 1.880 -3.452 14.138 1.00 94.94 95 ASN A O 1
ATOM 747 N N . HIS A 1 96 ? 1.007 -2.427 15.936 1.00 97.00 96 HIS A N 1
ATOM 748 C CA . HIS A 1 96 ? 0.745 -1.154 15.272 1.00 97.00 96 HIS A CA 1
ATOM 749 C C . HIS A 1 96 ? 1.179 0.044 16.122 1.00 97.00 96 HIS A C 1
ATOM 751 O O . HIS A 1 96 ? 0.818 0.161 17.292 1.00 97.00 96 HIS A O 1
ATOM 757 N N . MET A 1 97 ? 1.893 0.985 15.504 1.00 97.38 97 MET A N 1
ATOM 758 C CA . MET A 1 97 ? 2.251 2.271 16.092 1.00 97.38 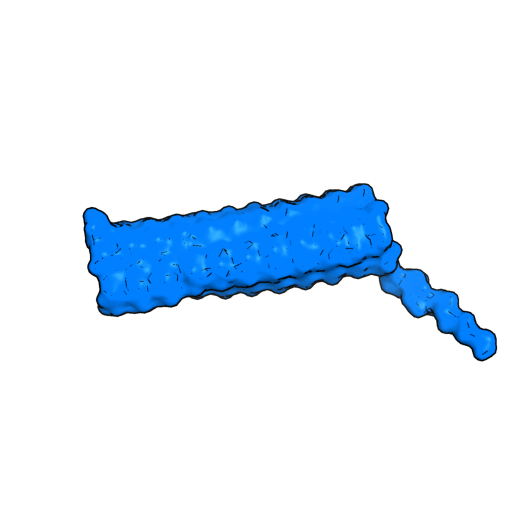97 MET A CA 1
ATOM 759 C C . MET A 1 97 ? 1.751 3.426 15.217 1.00 97.38 97 MET A C 1
ATOM 761 O O . MET A 1 97 ? 2.201 3.599 14.087 1.00 97.38 97 MET A O 1
ATOM 765 N N . GLY A 1 98 ? 0.858 4.256 15.752 1.00 95.69 98 GLY A N 1
ATOM 766 C CA . GLY A 1 98 ? 0.341 5.455 15.093 1.00 95.69 98 GLY A CA 1
ATOM 767 C C . GLY A 1 98 ? -1.169 5.618 15.253 1.00 95.69 98 GLY A C 1
ATOM 768 O O . GLY A 1 98 ? -1.752 5.107 16.205 1.00 95.69 98 GLY A O 1
ATOM 769 N N . ASN A 1 99 ? -1.807 6.368 14.349 1.00 95.50 99 ASN A N 1
ATOM 770 C CA . ASN A 1 99 ? -3.245 6.629 14.445 1.00 95.50 99 ASN A CA 1
ATOM 771 C C . ASN A 1 99 ? -4.055 5.618 13.632 1.00 95.50 99 ASN A C 1
ATOM 773 O O . ASN A 1 99 ? -3.762 5.375 12.461 1.00 95.50 99 ASN A O 1
ATOM 777 N N . SER A 1 100 ? -5.125 5.104 14.224 1.00 94.38 100 SER A N 1
ATOM 778 C CA . SER A 1 100 ? -5.925 4.011 13.672 1.00 94.38 100 SER A CA 1
ATOM 779 C C . SER A 1 100 ? -7.423 4.216 13.913 1.00 94.38 100 SER A C 1
ATOM 781 O O . SER A 1 100 ? -7.837 5.035 14.736 1.00 94.38 100 SER A O 1
ATOM 783 N N . ARG A 1 101 ? -8.271 3.512 13.148 1.00 92.00 101 ARG A N 1
ATOM 784 C CA . ARG A 1 101 ? -9.736 3.675 13.237 1.00 92.00 101 ARG A CA 1
ATOM 785 C C . ARG A 1 101 ? -10.566 2.411 13.368 1.00 92.00 101 ARG A C 1
ATOM 787 O O . ARG A 1 101 ? -11.651 2.534 13.904 1.00 92.00 101 ARG A O 1
ATOM 794 N N . LYS A 1 102 ? -10.181 1.299 12.749 1.00 94.25 102 LYS A N 1
ATOM 795 C CA . LYS A 1 102 ? -10.921 0.033 12.767 1.00 94.25 102 LYS A CA 1
ATOM 796 C C . LYS A 1 102 ? -9.931 -1.105 12.664 1.00 94.25 102 LYS A C 1
ATOM 798 O O . LYS A 1 102 ? -9.382 -1.341 11.590 1.00 94.25 102 LYS A O 1
ATOM 803 N N . PHE A 1 103 ? -9.654 -1.793 13.761 1.00 94.38 103 PHE A N 1
ATOM 804 C CA . PHE A 1 103 ? -8.629 -2.827 13.714 1.00 94.38 103 PHE A CA 1
ATOM 805 C C . PHE A 1 103 ? -8.769 -3.916 14.757 1.00 94.38 103 PHE A C 1
ATOM 807 O O . PHE A 1 103 ? -9.460 -3.768 15.766 1.00 94.38 103 PHE A O 1
ATOM 814 N N . LEU A 1 104 ? -8.058 -5.001 14.472 1.00 93.75 104 LEU A N 1
ATOM 815 C CA . LEU A 1 104 ? -7.713 -6.046 15.415 1.00 93.75 104 LEU A CA 1
ATOM 816 C C . LEU A 1 104 ? -6.183 -6.107 15.520 1.00 93.75 104 LEU A C 1
ATOM 818 O O . LEU A 1 104 ? -5.504 -6.177 14.492 1.00 93.75 104 LEU A O 1
ATOM 822 N N . SER A 1 105 ? -5.642 -6.068 16.737 1.00 93.12 105 SER A N 1
ATOM 823 C CA . SER A 1 105 ? -4.206 -6.259 16.957 1.00 93.12 105 SER A CA 1
ATOM 824 C C . SER A 1 105 ? -3.853 -6.977 18.250 1.00 93.12 105 SER A C 1
ATOM 826 O O . SER A 1 105 ? -4.669 -7.057 19.158 1.00 93.12 105 SER A O 1
ATOM 828 N N . GLU A 1 106 ? -2.620 -7.454 18.370 1.00 93.31 106 GLU A N 1
ATOM 829 C CA . GLU A 1 106 ? -2.088 -7.887 19.669 1.00 93.31 106 GLU A CA 1
ATOM 830 C C . GLU A 1 106 ? -1.573 -6.675 20.462 1.00 93.31 106 GLU A C 1
ATOM 832 O O . GLU A 1 106 ? -1.891 -6.493 21.640 1.00 93.31 106 GLU A O 1
ATOM 837 N N . GLY A 1 107 ? -0.853 -5.772 19.791 1.00 90.88 107 GLY A N 1
ATOM 838 C CA . GLY A 1 107 ? -0.304 -4.553 20.375 1.00 90.88 107 GLY A CA 1
ATOM 839 C C . GLY A 1 107 ? -0.606 -3.299 19.564 1.00 90.88 107 GLY A C 1
ATOM 840 O O . GLY A 1 107 ? -0.379 -3.245 18.354 1.00 90.88 107 GLY A O 1
ATOM 841 N N . HIS A 1 108 ? -1.066 -2.252 20.252 1.00 93.75 108 HIS A N 1
ATOM 842 C CA . HIS A 1 108 ? -1.284 -0.937 19.655 1.00 93.75 108 HIS A CA 1
ATOM 843 C C . HIS A 1 108 ? -0.719 0.202 20.511 1.00 93.75 108 HIS A C 1
ATOM 845 O O . HIS A 1 108 ? -1.032 0.317 21.697 1.00 93.75 108 HIS A O 1
ATOM 851 N N . ILE A 1 109 ? 0.050 1.095 19.886 1.00 94.06 109 ILE A N 1
ATOM 852 C CA . ILE A 1 109 ? 0.554 2.337 20.483 1.00 94.06 109 ILE A CA 1
ATOM 853 C C . ILE A 1 109 ? 0.081 3.527 19.640 1.00 94.06 109 ILE A C 1
ATOM 855 O O . ILE A 1 109 ? 0.479 3.666 18.487 1.00 94.06 109 ILE A O 1
ATOM 859 N N . GLY A 1 110 ? -0.718 4.426 20.213 1.00 93.56 110 GLY A N 1
ATOM 860 C CA . GLY A 1 110 ? -1.176 5.652 19.551 1.00 93.56 110 GLY A CA 1
ATOM 861 C C . GLY A 1 110 ? -2.664 5.927 19.742 1.00 93.56 110 GLY A C 1
ATOM 862 O O . GLY A 1 110 ? -3.293 5.375 20.642 1.00 93.56 110 GLY A O 1
ATOM 863 N N . ASN A 1 111 ? -3.227 6.806 18.910 1.00 92.19 111 ASN A N 1
ATOM 864 C CA . ASN A 1 111 ? -4.642 7.164 19.008 1.00 92.19 111 ASN A CA 1
ATOM 865 C C . ASN A 1 111 ? -5.504 6.222 18.169 1.00 92.19 111 ASN A C 1
ATOM 867 O O . ASN A 1 111 ? -5.200 5.982 17.000 1.00 92.19 111 ASN A O 1
ATOM 871 N N . SER A 1 112 ? -6.603 5.747 18.739 1.00 91.00 112 SER A N 1
ATOM 872 C CA . SER A 1 112 ? -7.438 4.715 18.130 1.00 91.00 112 SER A CA 1
ATOM 873 C C . SER A 1 112 ? -8.934 4.989 18.282 1.00 91.00 112 SER A C 1
ATOM 875 O O . SER A 1 112 ? -9.398 5.569 19.268 1.00 91.00 112 SER A O 1
ATOM 877 N N . CYS A 1 113 ? -9.696 4.517 17.298 1.00 90.38 113 CYS A N 1
ATOM 878 C CA . CYS A 1 113 ? -11.146 4.358 17.378 1.00 90.38 113 CYS A CA 1
ATOM 879 C C . CYS A 1 113 ? -11.530 2.913 17.011 1.00 90.38 113 CYS A C 1
ATOM 881 O O . CYS A 1 113 ? -10.733 2.235 16.371 1.00 90.38 113 CYS A O 1
ATOM 883 N N . ASP A 1 114 ? -12.722 2.466 17.422 1.00 90.31 114 ASP A N 1
ATOM 884 C CA . ASP A 1 114 ? -13.411 1.222 17.018 1.00 90.31 114 ASP A CA 1
ATOM 885 C C . ASP A 1 114 ? -12.495 -0.013 16.847 1.00 90.31 114 ASP A C 1
ATOM 887 O O . ASP A 1 114 ? -12.317 -0.523 15.737 1.00 90.31 114 ASP A O 1
ATOM 891 N N . PHE A 1 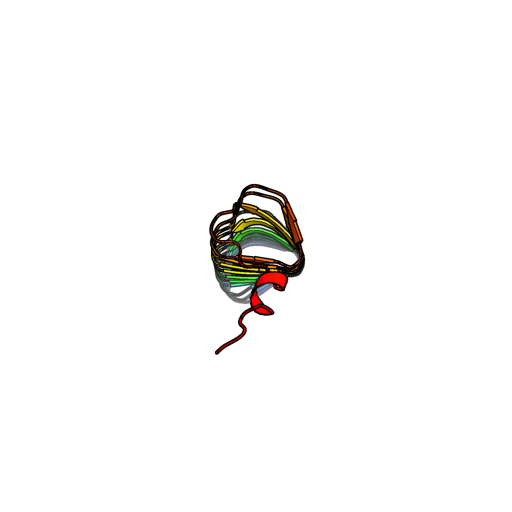115 ? -11.913 -0.523 17.935 1.00 89.88 115 PHE A N 1
ATOM 892 C CA . PHE A 1 115 ? -10.895 -1.576 17.842 1.00 89.88 115 PHE A CA 1
ATOM 893 C C . PHE A 1 115 ? -10.991 -2.667 18.904 1.00 89.88 115 PHE A C 1
ATOM 895 O O . PHE A 1 115 ? -11.597 -2.503 19.967 1.00 89.88 115 PHE A O 1
ATOM 902 N N . LEU A 1 116 ? -10.319 -3.773 18.590 1.00 89.12 116 LEU A N 1
ATOM 903 C CA . LEU A 1 116 ? -10.039 -4.894 19.472 1.00 89.12 116 LEU A CA 1
ATOM 904 C C . LEU A 1 116 ? -8.518 -5.038 19.581 1.00 89.12 116 LEU A C 1
ATOM 906 O O . LEU A 1 116 ? -7.836 -5.154 18.566 1.00 89.12 116 LEU A O 1
ATOM 910 N N . SER A 1 117 ? -7.978 -5.017 20.797 1.00 86.69 117 SER A N 1
ATOM 911 C CA . SER A 1 117 ? -6.554 -5.284 21.013 1.00 86.69 117 SER A CA 1
ATOM 912 C C . SER A 1 117 ? -6.314 -6.018 22.321 1.00 86.69 117 SER A C 1
ATOM 914 O O . SER A 1 117 ? -7.034 -5.770 23.293 1.00 86.69 117 SER A O 1
ATOM 916 N N . GLU A 1 118 ? -5.306 -6.888 22.363 1.00 88.25 118 GLU A N 1
ATOM 917 C CA . GLU A 1 118 ? -4.860 -7.501 23.623 1.00 88.25 118 GLU A CA 1
ATOM 918 C C . GLU A 1 118 ? -4.186 -6.463 24.526 1.00 88.25 118 GLU A C 1
ATOM 920 O O . GLU A 1 118 ? -4.437 -6.412 25.730 1.00 88.25 118 GLU A O 1
ATOM 925 N N . SER A 1 119 ? -3.393 -5.569 23.930 1.00 88.44 119 SER A N 1
ATOM 926 C CA . SER A 1 119 ? -2.735 -4.460 24.618 1.00 88.44 119 SER A CA 1
ATOM 927 C C . SER A 1 119 ? -2.878 -3.143 23.848 1.00 88.44 119 SER A C 1
ATOM 929 O O . SER A 1 119 ? -2.833 -3.103 22.615 1.00 88.44 119 SER A O 1
ATOM 931 N N . HIS A 1 120 ? -3.094 -2.043 24.574 1.00 89.25 120 HIS A N 1
ATOM 932 C CA . HIS A 1 120 ? -3.255 -0.711 23.990 1.00 89.25 120 HIS A CA 1
ATOM 933 C C . HIS A 1 120 ? -2.638 0.375 24.877 1.00 89.25 120 HIS A C 1
ATOM 935 O O . HIS A 1 120 ? -2.980 0.486 26.055 1.00 89.25 120 HIS A O 1
ATOM 941 N N . PHE A 1 121 ? -1.796 1.230 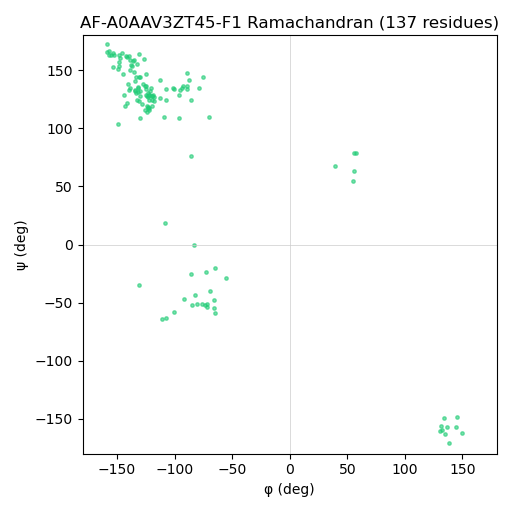24.293 1.00 90.19 121 PHE A N 1
ATOM 942 C CA . PHE A 1 121 ? -1.229 2.411 24.941 1.00 90.19 121 PHE A CA 1
ATOM 943 C C . PHE A 1 121 ? -1.501 3.675 24.114 1.00 90.19 121 PHE A C 1
ATOM 945 O O . PHE A 1 121 ? -1.001 3.824 23.002 1.00 90.19 121 PHE A O 1
ATOM 952 N N . GLY A 1 122 ? -2.276 4.610 24.663 1.00 90.38 122 GLY A N 1
ATOM 953 C CA . GLY A 1 122 ? -2.637 5.867 24.000 1.00 90.38 122 GLY A CA 1
ATOM 954 C C . GLY A 1 122 ? -4.105 6.236 24.205 1.00 90.38 122 GLY A C 1
ATOM 955 O O . GLY A 1 122 ? -4.806 5.606 25.000 1.00 90.38 122 GLY A O 1
ATOM 956 N N . HIS A 1 123 ? -4.583 7.255 23.488 1.00 87.25 123 HIS A N 1
ATOM 957 C CA . HIS A 1 123 ? -5.985 7.669 23.571 1.00 87.25 123 HIS A CA 1
ATOM 958 C C . HIS A 1 123 ? -6.868 6.732 22.751 1.00 87.25 123 HIS A C 1
ATOM 960 O O . HIS A 1 123 ? -6.548 6.417 21.608 1.00 87.25 123 HIS A O 1
ATOM 966 N N . SER A 1 124 ? -7.993 6.313 23.326 1.00 85.19 124 SER A N 1
ATOM 967 C CA . SER A 1 124 ? -8.932 5.399 22.678 1.00 85.19 124 SER A CA 1
ATOM 968 C C . SER A 1 124 ? -10.364 5.912 22.752 1.00 85.19 124 SER A C 1
ATOM 970 O O . SER A 1 124 ? -10.790 6.485 23.755 1.00 85.19 124 SER A O 1
ATOM 972 N N . HIS A 1 125 ? -11.120 5.652 21.689 1.00 81.06 125 HIS A N 1
ATOM 973 C CA . HIS A 1 125 ? -12.575 5.756 21.656 1.00 81.06 125 HIS A CA 1
ATOM 974 C C . HIS A 1 125 ? -13.165 4.419 21.187 1.00 81.06 125 HIS A C 1
ATOM 976 O O . HIS A 1 125 ? -12.664 3.829 20.235 1.00 81.06 125 HIS A O 1
ATOM 982 N N . ASN A 1 126 ? -14.236 3.943 21.833 1.00 74.94 126 ASN A N 1
ATOM 983 C CA . ASN A 1 126 ? -14.885 2.656 21.523 1.00 74.94 126 ASN A CA 1
ATOM 984 C C . ASN A 1 126 ? -13.921 1.451 21.550 1.00 74.94 126 ASN A C 1
ATOM 986 O O . ASN A 1 126 ? -13.816 0.695 20.584 1.00 74.94 126 ASN A O 1
ATOM 990 N N . PHE A 1 127 ? -13.216 1.282 22.671 1.00 73.00 127 PHE A N 1
ATOM 991 C CA . PHE A 1 127 ? -12.384 0.109 22.933 1.00 73.00 127 PHE A CA 1
ATOM 992 C C . PHE A 1 127 ? -13.217 -1.027 23.533 1.00 73.00 127 PHE A C 1
ATOM 994 O O . PHE A 1 127 ? -13.843 -0.846 24.579 1.00 73.00 127 PHE A O 1
ATOM 1001 N N . LEU A 1 128 ? -13.187 -2.195 22.894 1.00 63.56 128 LEU A N 1
ATOM 1002 C CA . LEU A 1 128 ? -13.744 -3.437 23.426 1.00 63.56 128 LEU A CA 1
ATOM 1003 C C . LEU A 1 128 ? -12.567 -4.353 23.792 1.00 63.56 128 LEU A C 1
ATOM 1005 O O . LEU A 1 128 ? -11.853 -4.835 22.916 1.00 63.56 128 LEU A O 1
ATOM 1009 N N . SER A 1 129 ? -12.320 -4.579 25.084 1.00 58.19 129 SER A N 1
ATOM 1010 C CA . SER A 1 129 ? -11.273 -5.523 25.508 1.00 58.19 129 SER A CA 1
ATOM 1011 C C . SER A 1 129 ? -11.843 -6.936 25.635 1.00 58.19 129 SER A C 1
ATOM 1013 O O . SER A 1 129 ? -13.001 -7.106 26.024 1.00 58.19 129 SER A O 1
ATOM 1015 N N . GLN A 1 130 ? -11.043 -7.974 25.358 1.00 52.75 130 GLN A N 1
ATOM 1016 C CA . GLN A 1 130 ? -11.479 -9.370 25.536 1.00 52.75 130 GLN A CA 1
ATOM 1017 C C . GLN A 1 130 ? -11.981 -9.651 26.970 1.00 52.75 130 GLN A C 1
ATOM 1019 O O . GLN A 1 130 ? -12.916 -10.429 27.153 1.00 52.75 130 GLN A O 1
ATOM 1024 N N . SER A 1 131 ? -11.469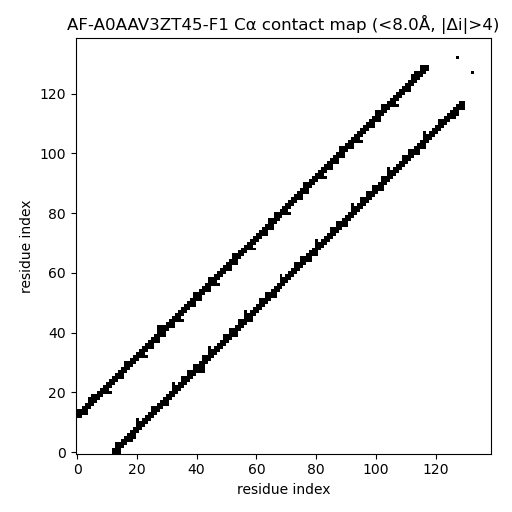 -8.939 27.982 1.00 50.50 131 SER A N 1
ATOM 1025 C CA . SER A 1 131 ? -11.944 -9.029 29.373 1.00 50.50 131 SER A CA 1
ATOM 1026 C C . SER A 1 131 ? -13.392 -8.554 29.579 1.00 50.50 131 SER A C 1
ATOM 1028 O O . SER A 1 131 ? -14.011 -8.908 30.582 1.00 50.50 131 SER A O 1
ATOM 1030 N N . GLN A 1 132 ? -13.956 -7.757 28.664 1.00 45.91 132 GLN A N 1
ATOM 1031 C CA . GLN A 1 132 ? -15.357 -7.315 28.712 1.00 45.91 132 GLN A CA 1
ATOM 1032 C C . GLN A 1 132 ? -16.319 -8.329 28.077 1.00 45.91 132 GLN A C 1
ATOM 1034 O O . GLN A 1 132 ? -17.482 -8.395 28.472 1.00 45.91 132 GLN A O 1
ATOM 1039 N N . VAL A 1 133 ? -15.842 -9.160 27.147 1.00 48.03 133 VAL A N 1
ATOM 1040 C CA . VAL A 1 133 ? -16.678 -10.131 26.416 1.00 48.03 133 VAL A CA 1
ATOM 1041 C C . VAL A 1 133 ? -17.093 -11.316 27.309 1.00 48.03 133 VAL A C 1
ATOM 1043 O O . VAL A 1 133 ? -18.143 -11.912 27.093 1.00 48.03 133 VAL A O 1
ATOM 1046 N N . GLY A 1 134 ? -16.339 -11.607 28.378 1.00 40.66 134 GLY A N 1
ATOM 1047 C CA . GLY A 1 134 ? -16.638 -12.679 29.343 1.00 40.66 134 GLY A CA 1
ATOM 1048 C C . GLY A 1 134 ? -17.644 -12.344 30.459 1.00 40.66 134 GLY A C 1
ATOM 1049 O O . GLY A 1 134 ? -17.907 -13.202 31.296 1.00 40.66 134 GLY A O 1
ATOM 1050 N N . LYS A 1 135 ? -18.200 -11.122 30.515 1.00 38.81 135 LYS A N 1
ATOM 1051 C CA . LYS A 1 135 ? -19.155 -10.674 31.561 1.00 38.81 135 LYS A CA 1
ATOM 1052 C C . LYS A 1 135 ? -20.604 -10.519 31.082 1.00 38.81 135 LYS A C 1
ATOM 1054 O O . LYS A 1 135 ? -21.405 -9.871 31.753 1.00 38.81 135 LYS A O 1
ATOM 1059 N N . LEU A 1 136 ? -20.971 -11.120 29.954 1.00 38.66 136 LEU A N 1
ATOM 1060 C CA . LEU A 1 136 ? -22.373 -11.216 29.544 1.00 38.66 136 LEU A CA 1
ATOM 1061 C C . LEU A 1 136 ? -23.017 -12.449 30.192 1.00 38.66 136 LEU A C 1
ATOM 1063 O O . LEU A 1 136 ? -23.206 -13.481 29.555 1.00 38.66 136 LEU A O 1
ATOM 1067 N N . SER A 1 137 ? -23.333 -12.337 31.484 1.00 36.91 137 SER A N 1
ATOM 1068 C CA . SER A 1 137 ? -24.309 -13.218 32.126 1.00 36.91 137 SER A CA 1
ATOM 1069 C C . SER A 1 137 ? -25.688 -12.856 31.573 1.00 36.91 137 SER A C 1
ATOM 1071 O O . SER A 1 137 ? -26.194 -11.768 31.849 1.00 36.91 137 SER A O 1
ATOM 1073 N N . PHE A 1 138 ? -26.278 -13.730 30.763 1.00 34.34 138 PHE A N 1
ATOM 1074 C CA . PHE A 1 138 ? -27.695 -13.623 30.413 1.00 34.34 138 PHE A CA 1
ATOM 1075 C C . PHE A 1 138 ? -28.547 -14.080 31.617 1.00 34.34 138 PHE A C 1
ATOM 1077 O O . PHE A 1 138 ? -28.091 -14.966 32.345 1.00 34.34 138 PHE A O 1
ATOM 1084 N N . PRO A 1 139 ? -29.720 -13.463 31.869 1.00 44.31 139 PRO A N 1
ATOM 1085 C CA . PRO A 1 139 ? -30.654 -13.922 32.898 1.00 44.31 139 PRO A CA 1
ATOM 1086 C C . PRO A 1 139 ? -31.221 -15.314 32.595 1.00 44.31 139 PRO A C 1
ATOM 1088 O O . PRO A 1 139 ? -31.325 -15.667 31.397 1.00 44.31 139 PRO A O 1
#

Secondary structure (DSSP, 8-state):
-EEEES-EEEEEEEEEEEEEEEEEES-EEEEEEEEEEEEEEEEEEEEEEEEEEEEEEEEEEEEEEEEEEEEEES--SEEEEEEEES--SEEEEEEEES-BSEEEEEEEES-EEEEEEEEEES-EEEEE-HHHHTT----